Protein AF-A0A257CRH3-F1 (afdb_monomer_lite)

Radius of gyration: 18.72 Å; chains: 1; bounding box: 51×48×33 Å

Foldseek 3Di:
DDDDPPPPPPPCPPVVVVVVVVVLVVVVVCVVVVVDHLVNDPPVVNVVSVVVVVVCVVVVVVVVVVVPPPPDD

Structure (mmCIF, N/CA/C/O backbone):
data_AF-A0A257CRH3-F1
#
_entry.id   AF-A0A257CRH3-F1
#
loop_
_atom_site.group_PDB
_atom_site.id
_atom_site.type_symbol
_atom_site.label_atom_id
_atom_site.label_alt_id
_atom_site.label_comp_id
_atom_site.label_asym_id
_atom_site.label_entity_id
_atom_site.label_seq_id
_atom_site.pdbx_PDB_ins_code
_atom_site.Cartn_x
_atom_site.Cartn_y
_atom_site.Cartn_z
_atom_site.occupancy
_atom_site.B_iso_or_equiv
_atom_site.auth_seq_id
_atom_site.auth_comp_id
_atom_site.auth_asym_id
_atom_site.auth_atom_id
_atom_site.pdbx_PDB_model_num
ATOM 1 N N . MET A 1 1 ? 35.948 -20.883 -23.921 1.00 48.44 1 MET A N 1
ATOM 2 C CA . MET A 1 1 ? 34.781 -20.801 -23.022 1.00 48.44 1 MET A CA 1
ATOM 3 C C . MET A 1 1 ? 34.580 -19.340 -22.647 1.00 48.44 1 MET A C 1
ATOM 5 O O . MET A 1 1 ? 35.188 -18.884 -21.695 1.00 48.44 1 MET A O 1
ATOM 9 N N . GLU A 1 2 ? 33.773 -18.613 -23.412 1.00 49.66 2 GLU A N 1
ATOM 10 C CA . GLU A 1 2 ? 33.310 -17.258 -23.079 1.00 49.66 2 GLU A CA 1
ATOM 11 C C . GLU A 1 2 ? 31.833 -17.202 -23.465 1.00 49.66 2 GLU A C 1
ATOM 13 O O . GLU A 1 2 ? 31.439 -16.756 -24.539 1.00 49.66 2 GLU A O 1
ATOM 18 N N . PHE A 1 3 ? 31.007 -17.792 -22.608 1.00 53.09 3 PHE A N 1
ATOM 19 C CA . PHE A 1 3 ? 29.560 -17.718 -22.704 1.00 53.09 3 PHE A CA 1
ATOM 20 C C . PHE A 1 3 ? 29.075 -16.974 -21.460 1.00 53.09 3 PHE A C 1
ATOM 22 O O . PHE A 1 3 ? 29.478 -17.313 -20.353 1.00 53.09 3 PHE A O 1
ATOM 29 N N . PHE A 1 4 ? 28.189 -15.996 -21.666 1.00 54.03 4 PHE A N 1
ATOM 30 C CA . PHE A 1 4 ? 27.402 -15.289 -20.646 1.00 54.03 4 PHE A CA 1
ATOM 31 C C . PHE A 1 4 ? 28.015 -14.054 -19.951 1.00 54.03 4 PHE A C 1
ATOM 33 O O . PHE A 1 4 ? 28.150 -13.998 -18.737 1.00 54.03 4 PHE A O 1
ATOM 40 N N . ASN A 1 5 ? 28.192 -12.965 -20.708 1.00 49.28 5 ASN A N 1
ATOM 41 C CA . ASN A 1 5 ? 27.932 -11.620 -20.170 1.00 49.28 5 ASN A CA 1
ATOM 42 C C . ASN A 1 5 ? 26.730 -10.981 -20.886 1.00 49.28 5 ASN A C 1
ATOM 44 O O . ASN A 1 5 ? 26.829 -9.936 -21.529 1.00 49.28 5 ASN A O 1
ATOM 48 N N . ARG A 1 6 ? 25.572 -11.654 -20.828 1.00 52.56 6 ARG A N 1
ATOM 49 C CA . ARG A 1 6 ? 24.292 -11.016 -21.152 1.00 52.56 6 ARG A CA 1
ATOM 50 C C . ARG A 1 6 ? 23.839 -10.262 -19.912 1.00 52.56 6 ARG A C 1
ATOM 52 O O . ARG A 1 6 ? 23.324 -10.860 -18.977 1.00 52.56 6 ARG A O 1
ATOM 59 N N . ASN A 1 7 ? 24.047 -8.953 -19.917 1.00 58.69 7 ASN A N 1
ATOM 60 C CA . ASN A 1 7 ? 23.455 -8.033 -18.956 1.00 58.69 7 ASN A CA 1
ATOM 61 C C . ASN A 1 7 ? 21.908 -8.186 -18.985 1.00 58.69 7 ASN A C 1
ATOM 63 O O . ASN A 1 7 ? 21.308 -7.867 -20.014 1.00 58.69 7 ASN A O 1
ATOM 67 N N . PRO A 1 8 ? 21.241 -8.682 -17.919 1.00 46.53 8 PRO A N 1
ATOM 68 C CA . PRO A 1 8 ? 19.811 -9.018 -17.949 1.00 46.53 8 PRO A CA 1
ATOM 69 C C . PRO A 1 8 ? 18.879 -7.812 -17.715 1.00 46.53 8 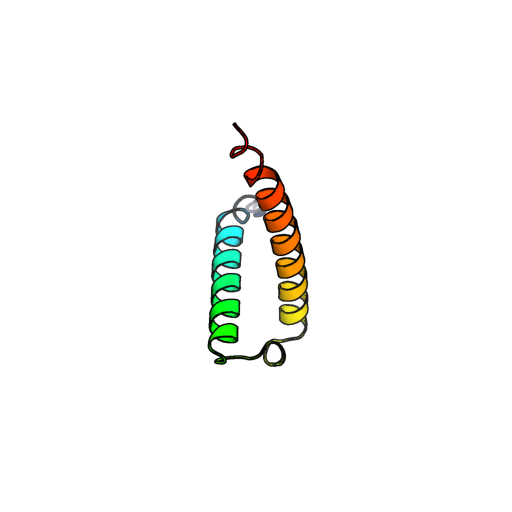PRO A C 1
ATOM 71 O O . PRO A 1 8 ? 17.673 -7.970 -17.550 1.00 46.53 8 PRO A O 1
ATOM 74 N N . THR A 1 9 ? 19.394 -6.583 -17.704 1.00 54.91 9 THR A N 1
ATOM 75 C CA . THR A 1 9 ? 18.684 -5.405 -17.165 1.00 54.91 9 THR A CA 1
ATOM 76 C C . THR A 1 9 ? 17.773 -4.662 -18.151 1.00 54.91 9 THR A C 1
ATOM 78 O O . THR A 1 9 ? 17.448 -3.499 -17.928 1.00 54.91 9 THR A O 1
ATOM 81 N N . ARG A 1 10 ? 17.339 -5.285 -19.256 1.00 53.53 10 ARG A N 1
ATOM 82 C CA . ARG A 1 10 ? 16.549 -4.580 -20.293 1.00 53.53 10 ARG A CA 1
ATOM 83 C C . ARG A 1 10 ? 15.157 -5.147 -20.590 1.00 53.53 10 ARG A C 1
ATOM 85 O O . ARG A 1 10 ? 14.481 -4.598 -21.447 1.00 53.53 10 ARG A O 1
ATOM 92 N N . GLY A 1 11 ? 14.708 -6.182 -19.873 1.00 49.47 11 GLY A N 1
ATOM 93 C CA . GLY A 1 11 ? 13.377 -6.792 -20.069 1.00 49.47 11 GLY A CA 1
ATOM 94 C C . GLY A 1 11 ? 12.416 -6.714 -18.875 1.00 49.47 11 GLY A C 1
ATOM 95 O O . GLY A 1 11 ? 11.273 -7.128 -19.003 1.00 49.47 11 GLY A O 1
ATOM 96 N N . PHE A 1 12 ? 12.851 -6.193 -17.724 1.00 52.22 12 PHE A N 1
ATOM 97 C CA . PHE A 1 12 ? 12.075 -6.206 -16.472 1.00 52.22 12 PHE A CA 1
ATOM 98 C C . PHE A 1 12 ? 11.183 -4.974 -16.252 1.00 52.22 12 PHE A C 1
ATOM 100 O O . PHE A 1 12 ? 10.562 -4.859 -15.208 1.00 52.22 12 PHE A O 1
ATOM 107 N N . ASN A 1 13 ? 11.127 -4.024 -17.185 1.00 57.12 13 ASN A N 1
ATOM 108 C CA . ASN A 1 13 ? 10.715 -2.664 -16.817 1.00 57.12 13 ASN A CA 1
ATOM 109 C C . ASN A 1 13 ? 9.213 -2.378 -16.951 1.00 57.12 13 ASN A C 1
ATOM 111 O O . ASN A 1 13 ? 8.707 -1.537 -16.216 1.00 57.12 13 ASN A O 1
ATOM 115 N N . GLU A 1 14 ? 8.500 -3.046 -17.859 1.00 58.88 14 GLU A N 1
ATOM 116 C CA . GLU A 1 14 ? 7.092 -2.718 -18.139 1.00 58.88 14 GLU A CA 1
ATOM 117 C C . GLU A 1 14 ? 6.132 -3.747 -17.534 1.00 58.88 14 GLU A C 1
ATOM 119 O O . GLU A 1 14 ? 5.259 -3.389 -16.748 1.00 58.88 14 GLU A O 1
ATOM 124 N N . SER A 1 15 ? 6.368 -5.044 -17.768 1.00 62.28 15 SER A N 1
ATOM 125 C CA . SER A 1 15 ? 5.536 -6.105 -17.184 1.00 62.28 15 SER A CA 1
ATOM 126 C C . SER A 1 15 ? 5.606 -6.153 -15.652 1.00 62.28 15 SER A C 1
ATOM 128 O O . SER A 1 15 ? 4.598 -6.435 -15.009 1.00 62.28 15 SER A O 1
ATOM 130 N N . ASP A 1 16 ? 6.762 -5.839 -15.051 1.00 73.81 16 ASP A N 1
ATOM 131 C CA . ASP A 1 16 ? 6.884 -5.725 -13.588 1.00 73.81 16 ASP A CA 1
ATOM 132 C C . ASP A 1 16 ? 6.149 -4.481 -13.064 1.00 73.81 16 ASP A C 1
ATOM 134 O O . ASP A 1 16 ? 5.526 -4.518 -12.006 1.00 73.81 16 ASP A O 1
ATOM 138 N N . ALA A 1 17 ? 6.142 -3.380 -13.825 1.00 75.44 17 ALA A N 1
ATOM 139 C CA . ALA A 1 17 ? 5.438 -2.163 -13.432 1.00 75.44 17 ALA A CA 1
ATOM 140 C C . ALA A 1 17 ? 3.916 -2.370 -13.387 1.00 75.44 17 ALA A C 1
ATOM 142 O O . ALA A 1 17 ? 3.278 -1.950 -12.416 1.00 75.44 17 ALA A O 1
ATOM 143 N N . ASP A 1 18 ? 3.349 -3.048 -14.387 1.00 79.50 18 ASP A N 1
ATOM 144 C CA . ASP A 1 18 ? 1.921 -3.379 -14.414 1.00 79.50 18 ASP A CA 1
ATOM 145 C C . ASP A 1 18 ? 1.555 -4.420 -13.358 1.00 79.50 18 ASP A C 1
ATOM 147 O O . ASP A 1 18 ? 0.558 -4.261 -12.652 1.00 79.50 18 ASP A O 1
ATOM 151 N N . PHE A 1 19 ? 2.397 -5.435 -13.161 1.00 83.56 19 PHE A N 1
ATOM 152 C CA . PHE A 1 19 ? 2.177 -6.423 -12.111 1.00 83.56 19 PHE A CA 1
ATOM 153 C C . PHE A 1 19 ? 2.159 -5.788 -10.714 1.00 83.56 19 PHE A C 1
ATOM 155 O O . PHE A 1 19 ? 1.287 -6.097 -9.899 1.00 83.56 19 PHE A O 1
ATOM 162 N N . VAL A 1 20 ? 3.063 -4.843 -10.439 1.00 83.50 20 VAL A N 1
ATOM 163 C CA . VAL A 1 20 ? 3.079 -4.150 -9.146 1.00 83.50 20 VAL A CA 1
ATOM 164 C C . VAL A 1 20 ? 1.849 -3.254 -8.958 1.00 83.50 20 VAL A C 1
ATOM 166 O O . VAL A 1 20 ? 1.373 -3.147 -7.830 1.00 83.50 20 VAL A O 1
ATOM 169 N N . ARG A 1 21 ? 1.296 -2.646 -10.019 1.00 81.56 21 ARG A N 1
ATOM 170 C CA . ARG A 1 21 ? 0.027 -1.890 -9.931 1.00 81.56 21 ARG A CA 1
ATOM 171 C C . ARG A 1 21 ? -1.135 -2.794 -9.529 1.00 81.56 21 ARG A C 1
ATOM 173 O O . ARG A 1 21 ? -1.860 -2.464 -8.598 1.00 81.56 21 ARG A O 1
ATOM 180 N N . VAL A 1 22 ? -1.257 -3.958 -10.169 1.00 87.56 22 VAL A N 1
ATOM 181 C CA . VAL A 1 22 ? -2.296 -4.947 -9.835 1.00 87.56 22 VAL A CA 1
ATOM 182 C C . VAL A 1 22 ? -2.144 -5.435 -8.395 1.00 87.56 22 VAL A C 1
ATOM 184 O O . VAL A 1 22 ? -3.131 -5.561 -7.675 1.00 87.56 22 VAL A O 1
ATOM 187 N N . LEU A 1 23 ? -0.910 -5.679 -7.946 1.00 87.75 23 LEU A N 1
ATOM 188 C CA . LEU A 1 23 ? -0.644 -6.074 -6.565 1.00 87.75 23 LEU A CA 1
ATOM 189 C C . LEU A 1 23 ? -1.037 -4.972 -5.568 1.00 87.75 23 LEU A C 1
ATOM 191 O O . LEU A 1 23 ? -1.588 -5.275 -4.514 1.00 87.75 23 LEU A O 1
ATOM 195 N N . GLU A 1 24 ? -0.763 -3.709 -5.892 1.00 83.94 24 GLU A N 1
ATOM 196 C CA . GLU A 1 24 ? -1.151 -2.557 -5.073 1.00 83.94 24 GLU A CA 1
ATOM 197 C C . GLU A 1 24 ? -2.678 -2.438 -4.967 1.00 83.94 24 GLU A C 1
ATOM 199 O O . GLU A 1 24 ? -3.198 -2.354 -3.854 1.00 83.94 24 GLU A O 1
ATOM 204 N N . ASP A 1 25 ? -3.396 -2.549 -6.089 1.00 85.81 25 ASP A N 1
ATOM 205 C CA . ASP A 1 25 ? -4.863 -2.519 -6.116 1.00 85.81 25 ASP A CA 1
ATOM 206 C C . ASP A 1 25 ? -5.477 -3.713 -5.360 1.00 85.81 25 ASP A C 1
ATOM 208 O O . ASP A 1 25 ? -6.476 -3.561 -4.650 1.00 85.81 25 ASP A O 1
ATOM 212 N N . LEU A 1 26 ? -4.870 -4.903 -5.445 1.00 90.75 26 LEU A N 1
ATOM 213 C CA . LEU A 1 26 ? -5.293 -6.074 -4.675 1.00 90.75 26 LEU A CA 1
ATOM 214 C C . LEU A 1 26 ? -5.104 -5.851 -3.170 1.00 90.75 26 LEU A C 1
ATOM 216 O O . LEU A 1 26 ? -6.016 -6.133 -2.395 1.00 90.75 26 LEU A O 1
ATOM 220 N N . ILE A 1 27 ? -3.945 -5.340 -2.747 1.00 87.75 27 ILE A N 1
ATOM 221 C CA . ILE A 1 27 ? -3.677 -5.042 -1.333 1.00 87.75 27 ILE A CA 1
ATOM 222 C C . ILE A 1 27 ? -4.686 -4.018 -0.812 1.00 87.75 27 ILE A C 1
ATOM 224 O O . ILE A 1 27 ? -5.270 -4.232 0.249 1.00 87.75 27 ILE A O 1
ATOM 228 N N . ASP A 1 28 ? -4.933 -2.944 -1.561 1.00 86.81 28 ASP A N 1
ATOM 229 C CA . ASP A 1 28 ? -5.924 -1.935 -1.187 1.00 86.81 28 ASP A CA 1
ATOM 230 C C . ASP A 1 28 ? -7.331 -2.534 -1.101 1.00 86.81 28 ASP A C 1
ATOM 232 O O . ASP A 1 28 ? -8.027 -2.314 -0.112 1.00 86.81 28 ASP A O 1
ATOM 236 N N . THR A 1 29 ? -7.716 -3.385 -2.054 1.00 92.38 29 THR A N 1
ATOM 237 C CA . THR A 1 29 ? -9.002 -4.096 -2.027 1.00 92.38 29 THR A CA 1
ATOM 238 C C . THR A 1 29 ? -9.144 -4.968 -0.780 1.00 92.38 29 THR A C 1
ATOM 240 O O . THR A 1 29 ? -10.187 -4.950 -0.124 1.00 92.38 29 THR A O 1
ATOM 243 N N . LEU A 1 30 ? -8.108 -5.725 -0.412 1.00 92.38 30 LEU A N 1
ATOM 244 C CA . LEU A 1 30 ? -8.131 -6.581 0.778 1.00 92.38 30 LEU A CA 1
ATOM 245 C C . LEU A 1 30 ? -8.226 -5.763 2.072 1.00 92.38 30 LEU A C 1
ATOM 247 O O . LEU A 1 30 ? -8.906 -6.179 3.011 1.00 92.38 30 LEU A O 1
ATOM 251 N N . ILE A 1 31 ? -7.589 -4.593 2.113 1.00 88.56 31 ILE A N 1
ATOM 252 C CA . ILE A 1 31 ? -7.651 -3.678 3.257 1.00 88.56 31 ILE A CA 1
ATOM 253 C C . ILE A 1 31 ? -9.031 -3.026 3.362 1.00 88.56 31 ILE A C 1
ATOM 255 O O . ILE A 1 31 ? -9.611 -3.005 4.445 1.00 88.56 31 ILE A O 1
ATOM 259 N N . THR A 1 32 ? -9.598 -2.550 2.251 1.00 90.12 32 THR A N 1
ATOM 260 C CA . THR A 1 32 ? -10.948 -1.963 2.210 1.00 90.12 32 THR A CA 1
ATOM 261 C C . THR A 1 32 ? -12.017 -2.969 2.623 1.00 90.12 32 THR A C 1
ATOM 263 O O . THR A 1 32 ? -12.945 -2.613 3.344 1.00 90.12 32 THR A O 1
ATOM 266 N N . ASN A 1 33 ? -11.866 -4.237 2.236 1.00 94.00 33 ASN A N 1
ATOM 267 C CA . ASN A 1 33 ? -12.753 -5.319 2.670 1.00 94.00 33 ASN A CA 1
ATOM 268 C C . ASN A 1 33 ? -12.456 -5.820 4.097 1.00 94.00 33 ASN A C 1
ATOM 270 O O . ASN A 1 33 ? -13.067 -6.791 4.539 1.00 94.00 33 ASN A O 1
ATOM 274 N N . ASN A 1 34 ? -11.528 -5.182 4.822 1.00 89.75 34 ASN A N 1
ATOM 275 C CA . ASN A 1 34 ? -11.115 -5.541 6.181 1.00 89.75 34 ASN A CA 1
ATOM 276 C C . ASN A 1 34 ? -10.636 -7.006 6.312 1.00 89.75 34 ASN A C 1
ATOM 278 O O . ASN A 1 34 ? -10.740 -7.606 7.381 1.00 89.75 34 ASN A O 1
ATOM 282 N N . VAL A 1 35 ? -10.113 -7.581 5.219 1.00 94.25 35 VAL A N 1
ATOM 283 C CA . VAL A 1 35 ? -9.555 -8.945 5.167 1.00 94.25 35 VAL A CA 1
ATOM 284 C C . VAL A 1 35 ? -8.158 -8.976 5.787 1.00 94.25 35 VAL A C 1
ATOM 286 O O . VAL A 1 35 ? -7.816 -9.926 6.485 1.00 94.25 35 VAL A O 1
ATOM 289 N N . ILE A 1 36 ? -7.361 -7.930 5.552 1.00 88.81 36 ILE A N 1
ATOM 290 C CA . ILE A 1 36 ? -6.032 -7.730 6.149 1.00 88.81 36 ILE A CA 1
ATOM 291 C C . ILE A 1 36 ? -5.896 -6.288 6.641 1.00 88.81 36 ILE A C 1
ATOM 293 O O . ILE A 1 36 ? -6.533 -5.378 6.106 1.00 88.81 36 ILE A O 1
ATOM 297 N N . ARG A 1 37 ? -5.027 -6.046 7.623 1.00 86.81 37 ARG A N 1
ATOM 298 C CA . ARG A 1 37 ? -4.654 -4.697 8.072 1.00 86.81 37 ARG A CA 1
ATOM 299 C C . ARG A 1 37 ? -3.272 -4.322 7.558 1.00 86.81 37 ARG A C 1
ATOM 301 O O . ARG A 1 37 ? -2.407 -5.167 7.350 1.00 86.81 37 ARG A O 1
ATOM 308 N N . HIS A 1 38 ? -3.015 -3.019 7.450 1.00 80.44 38 HIS A N 1
ATOM 309 C CA . HIS A 1 38 ? -1.682 -2.503 7.118 1.00 80.44 38 HIS A CA 1
ATOM 310 C C . HIS A 1 38 ? -0.579 -3.029 8.055 1.00 80.44 38 HIS A C 1
ATOM 312 O O . HIS A 1 38 ? 0.549 -3.245 7.618 1.00 80.44 38 HIS A O 1
ATOM 318 N N . THR A 1 39 ? -0.910 -3.251 9.327 1.00 83.62 39 THR A N 1
ATOM 319 C CA . THR A 1 39 ? 0.002 -3.757 10.362 1.00 83.62 39 THR A CA 1
ATOM 320 C C . THR A 1 39 ? 0.377 -5.223 10.191 1.00 83.62 39 THR A C 1
ATOM 322 O O . THR A 1 39 ? 1.377 -5.651 10.759 1.00 83.62 39 THR A O 1
ATOM 325 N N . ASP A 1 40 ? -0.395 -5.976 9.408 1.00 85.50 40 ASP A N 1
ATOM 326 C CA . ASP A 1 40 ? -0.193 -7.415 9.211 1.00 85.50 40 ASP A CA 1
ATOM 327 C C . ASP A 1 40 ? 0.884 -7.688 8.147 1.00 85.50 40 ASP A C 1
ATOM 329 O O . ASP A 1 40 ? 1.377 -8.805 7.997 1.00 85.50 40 ASP A O 1
ATOM 333 N N . LEU A 1 41 ? 1.279 -6.648 7.407 1.00 85.19 41 LEU A N 1
ATOM 334 C CA . LEU A 1 41 ? 2.330 -6.694 6.399 1.00 85.19 41 LEU A CA 1
ATOM 335 C C . LEU A 1 41 ? 3.710 -6.460 7.041 1.00 85.19 41 LEU A C 1
ATOM 337 O O . LEU A 1 41 ? 3.830 -5.658 7.969 1.00 85.19 41 LEU A O 1
ATOM 341 N N . PRO A 1 42 ? 4.791 -7.072 6.521 1.00 86.81 42 PRO A N 1
ATOM 342 C CA . PRO A 1 42 ? 6.136 -6.855 7.045 1.00 86.81 42 PRO A CA 1
ATOM 343 C C . PRO A 1 42 ? 6.580 -5.385 6.891 1.00 86.81 42 PRO A C 1
ATOM 345 O O . PRO A 1 42 ? 6.177 -4.721 5.928 1.00 86.81 42 PRO A O 1
ATOM 348 N N . PRO A 1 43 ? 7.478 -4.868 7.755 1.00 81.25 43 PRO A N 1
ATOM 349 C CA . PRO A 1 43 ? 7.875 -3.451 7.759 1.00 81.25 43 PRO A CA 1
ATOM 350 C C . PRO A 1 43 ? 8.375 -2.930 6.403 1.00 81.25 43 PRO A C 1
ATOM 352 O O . PRO A 1 43 ? 8.108 -1.792 6.012 1.00 81.25 43 PRO A O 1
ATOM 355 N N . ALA A 1 44 ? 9.065 -3.782 5.640 1.00 80.00 44 ALA A N 1
ATOM 356 C CA . ALA A 1 44 ? 9.522 -3.454 4.294 1.00 80.00 44 ALA A CA 1
ATOM 357 C C . ALA A 1 44 ? 8.358 -3.232 3.307 1.00 80.00 44 ALA A C 1
ATOM 359 O O . ALA A 1 44 ? 8.434 -2.338 2.463 1.00 80.00 44 ALA A O 1
ATOM 360 N N . ALA A 1 45 ? 7.282 -4.017 3.416 1.00 80.38 45 ALA A N 1
ATOM 361 C CA . ALA A 1 45 ? 6.088 -3.876 2.586 1.00 80.38 45 ALA A CA 1
ATOM 362 C C . ALA A 1 45 ? 5.274 -2.640 2.987 1.00 80.38 45 ALA A C 1
ATOM 364 O O . ALA A 1 45 ? 4.852 -1.891 2.108 1.00 80.38 45 ALA A O 1
ATOM 365 N N . GLN A 1 46 ? 5.150 -2.359 4.290 1.00 82.88 46 GLN A N 1
ATOM 366 C CA . GLN A 1 46 ? 4.495 -1.143 4.788 1.00 82.88 46 GLN A CA 1
ATOM 367 C C . GLN A 1 46 ? 5.155 0.123 4.224 1.00 82.88 46 GLN A C 1
ATOM 369 O O . GLN A 1 46 ? 4.482 0.974 3.641 1.00 82.88 46 GLN A O 1
ATOM 374 N N . LYS A 1 47 ? 6.491 0.220 4.309 1.00 82.19 47 LYS A N 1
ATOM 375 C CA . LYS A 1 47 ? 7.247 1.367 3.779 1.00 82.19 47 LYS A CA 1
ATOM 376 C C . LYS A 1 47 ? 7.069 1.526 2.267 1.00 82.19 47 LYS A C 1
ATOM 378 O O . LYS A 1 47 ? 6.891 2.643 1.787 1.00 82.19 47 LYS A O 1
ATOM 383 N N . LYS A 1 48 ? 7.099 0.423 1.511 1.00 82.00 48 LYS A N 1
ATOM 384 C CA . LYS A 1 48 ? 6.899 0.445 0.051 1.00 82.00 48 LYS A CA 1
ATOM 385 C C . LYS A 1 48 ? 5.486 0.892 -0.334 1.00 82.00 48 LYS A C 1
ATOM 387 O O . LYS A 1 48 ? 5.358 1.723 -1.230 1.00 82.00 48 LYS A O 1
ATOM 392 N N . LEU A 1 49 ? 4.459 0.405 0.363 1.00 79.25 49 LEU A N 1
ATOM 393 C CA . LEU A 1 49 ? 3.070 0.826 0.161 1.00 79.25 49 LEU A CA 1
ATOM 394 C C . LEU A 1 49 ? 2.889 2.318 0.449 1.00 79.25 49 LEU A C 1
ATOM 396 O O . LEU A 1 49 ? 2.299 3.023 -0.361 1.00 79.25 49 LEU A O 1
ATOM 400 N N . MET A 1 50 ? 3.453 2.834 1.546 1.00 77.50 50 MET A N 1
ATOM 401 C CA . MET A 1 50 ? 3.360 4.266 1.861 1.00 77.50 50 MET A CA 1
ATOM 402 C C . MET A 1 50 ? 4.048 5.153 0.816 1.00 77.50 50 MET A C 1
ATOM 404 O O . MET A 1 50 ? 3.488 6.171 0.410 1.00 77.50 50 MET A O 1
ATOM 408 N N . LEU A 1 51 ? 5.234 4.761 0.337 1.00 76.12 51 LEU A N 1
ATOM 409 C CA . LEU A 1 51 ? 5.949 5.496 -0.713 1.00 76.12 51 LEU A CA 1
ATOM 410 C C . LEU A 1 51 ? 5.164 5.524 -2.035 1.00 76.12 51 LEU A C 1
ATOM 412 O O . LEU A 1 51 ? 5.120 6.562 -2.696 1.00 76.12 51 LEU A O 1
ATOM 416 N N . ARG A 1 52 ? 4.522 4.410 -2.411 1.00 71.62 52 ARG A N 1
ATOM 417 C CA . ARG A 1 52 ? 3.719 4.324 -3.641 1.00 71.62 52 ARG A CA 1
ATOM 418 C C . ARG A 1 52 ? 2.388 5.059 -3.543 1.00 71.62 52 ARG A C 1
ATOM 420 O O . ARG A 1 52 ? 2.075 5.813 -4.462 1.00 71.62 52 ARG A O 1
ATOM 427 N N . LYS A 1 53 ? 1.689 4.984 -2.405 1.00 67.25 53 LYS A N 1
ATOM 428 C CA . LYS A 1 53 ? 0.493 5.808 -2.155 1.00 67.25 53 LYS A CA 1
ATOM 429 C C . LYS A 1 53 ? 0.801 7.302 -2.262 1.00 67.25 53 LYS A C 1
ATOM 431 O O . LYS A 1 53 ? 0.040 8.043 -2.881 1.00 67.25 53 LYS A O 1
ATOM 436 N N . GLY A 1 54 ? 1.951 7.740 -1.742 1.00 64.94 54 GLY A N 1
ATOM 437 C CA . GLY A 1 54 ? 2.422 9.118 -1.901 1.00 64.94 54 GLY A CA 1
ATOM 438 C C . GLY A 1 54 ? 2.693 9.506 -3.361 1.00 64.94 54 GLY A C 1
ATOM 439 O O . GLY A 1 54 ? 2.384 10.623 -3.769 1.00 64.94 54 GLY A O 1
ATOM 440 N N . LEU A 1 55 ? 3.224 8.587 -4.172 1.00 61.47 55 LEU A N 1
ATOM 441 C CA . LEU A 1 55 ? 3.459 8.818 -5.599 1.00 61.47 55 LEU A CA 1
ATOM 442 C C . LEU A 1 55 ? 2.148 8.875 -6.400 1.00 61.47 55 LEU A C 1
ATOM 444 O O . LEU A 1 55 ? 1.975 9.783 -7.212 1.00 61.47 55 LEU A O 1
ATOM 448 N N . ARG A 1 56 ? 1.203 7.963 -6.132 1.00 61.94 56 ARG A N 1
ATOM 449 C CA . ARG A 1 56 ? -0.123 7.936 -6.770 1.00 61.94 56 ARG A CA 1
ATOM 450 C C . ARG A 1 56 ? -0.930 9.181 -6.420 1.00 61.94 56 ARG A C 1
ATOM 452 O O . ARG A 1 56 ? -1.478 9.796 -7.319 1.00 61.94 56 ARG A O 1
ATOM 459 N N . SER A 1 57 ? -0.919 9.621 -5.161 1.00 60.06 57 SER A N 1
ATOM 460 C CA . SER A 1 57 ? -1.586 10.860 -4.735 1.00 60.06 57 SER A CA 1
ATOM 461 C C . SER A 1 57 ? -1.066 12.097 -5.481 1.00 60.06 57 SER A C 1
ATOM 463 O O . SER A 1 57 ? -1.856 12.927 -5.924 1.00 60.06 57 SER A O 1
ATOM 465 N N . ARG A 1 58 ? 0.252 12.197 -5.698 1.00 59.69 58 ARG A N 1
ATOM 466 C CA . ARG A 1 58 ? 0.860 13.323 -6.428 1.00 59.69 58 ARG A CA 1
ATOM 467 C C . ARG A 1 58 ? 0.562 13.296 -7.925 1.00 59.69 58 ARG A C 1
ATOM 469 O O . ARG A 1 58 ? 0.345 14.350 -8.510 1.00 59.69 58 ARG A O 1
ATOM 476 N N . ILE A 1 59 ? 0.552 12.112 -8.535 1.00 59.44 59 ILE A N 1
ATOM 477 C CA . ILE A 1 59 ? 0.225 11.953 -9.957 1.00 59.44 59 ILE A CA 1
ATOM 478 C C . ILE A 1 59 ? -1.274 12.158 -10.182 1.00 59.44 59 ILE A C 1
ATOM 480 O O . 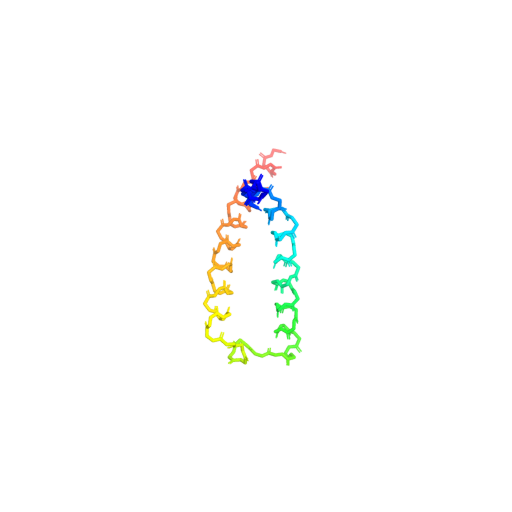ILE A 1 59 ? -1.638 12.911 -11.071 1.00 59.44 59 ILE A O 1
ATOM 484 N N . SER A 1 60 ? -2.144 11.568 -9.360 1.00 58.12 60 SER A N 1
ATOM 485 C CA . SER A 1 60 ? -3.589 11.796 -9.436 1.00 58.12 60 SER A CA 1
ATOM 486 C C . SER A 1 60 ? -3.947 13.259 -9.191 1.00 58.12 60 SER A C 1
ATOM 488 O O . SER A 1 60 ? -4.775 13.773 -9.919 1.00 58.12 60 SER A O 1
ATOM 490 N N . GLY A 1 61 ? -3.293 13.959 -8.256 1.00 57.84 61 GLY A N 1
ATOM 491 C CA . GLY A 1 61 ? -3.505 15.399 -8.065 1.00 57.84 61 GLY A CA 1
ATOM 492 C C . GLY A 1 61 ? -3.026 16.257 -9.244 1.00 57.84 61 GLY A C 1
ATOM 493 O O . GLY A 1 61 ? -3.658 17.254 -9.571 1.00 57.84 61 GLY A O 1
ATOM 494 N N . ALA A 1 62 ? -1.942 15.861 -9.920 1.00 56.56 62 ALA A N 1
ATOM 495 C CA . ALA A 1 62 ? -1.487 16.531 -11.140 1.00 56.56 62 ALA A CA 1
ATOM 496 C C . ALA A 1 62 ? -2.402 16.241 -12.345 1.00 56.56 62 ALA A C 1
ATOM 498 O O . ALA A 1 62 ? -2.662 17.137 -13.139 1.00 56.56 62 ALA A O 1
ATOM 499 N N . LEU A 1 63 ? -2.912 15.012 -12.469 1.00 56.09 63 LEU A N 1
ATOM 500 C CA . LEU A 1 63 ? -3.866 14.621 -13.511 1.00 56.09 63 LEU A CA 1
ATOM 501 C C . LEU A 1 63 ? -5.248 15.254 -13.294 1.00 56.09 63 LEU A C 1
ATOM 503 O O . LEU A 1 63 ? -5.883 15.642 -14.265 1.00 56.09 63 LEU A O 1
ATOM 507 N N . ASP A 1 64 ? -5.689 15.393 -12.042 1.00 56.59 64 ASP A N 1
ATOM 508 C CA . ASP A 1 64 ? -6.930 16.084 -11.676 1.00 56.59 64 ASP A CA 1
ATOM 509 C C . ASP A 1 64 ? -6.840 17.578 -12.026 1.00 56.59 64 ASP A C 1
ATOM 511 O O . ASP A 1 64 ? -7.700 18.098 -12.727 1.00 56.59 64 ASP A O 1
ATOM 515 N N . PHE A 1 65 ? -5.725 18.238 -11.687 1.00 54.28 65 PHE A N 1
ATOM 516 C CA . PHE A 1 65 ? -5.472 19.633 -12.074 1.00 54.28 65 PHE A CA 1
ATOM 517 C C . PHE A 1 65 ? -5.401 19.843 -13.600 1.00 54.28 65 PHE A C 1
ATOM 519 O O . PHE A 1 65 ? -5.806 20.886 -14.097 1.00 54.28 65 PHE A O 1
ATOM 526 N N . MET A 1 66 ? -4.923 18.853 -14.363 1.00 56.72 66 MET A N 1
ATOM 527 C CA . MET A 1 66 ? -4.880 18.910 -15.834 1.00 56.72 66 MET A CA 1
ATOM 528 C C . MET A 1 66 ? -6.207 18.519 -16.509 1.00 56.72 66 MET A C 1
ATOM 530 O O . MET A 1 66 ? -6.366 18.754 -17.703 1.00 56.72 66 MET A O 1
ATOM 534 N N . GLY A 1 67 ? -7.152 17.919 -15.776 1.00 53.47 67 GLY A N 1
ATOM 535 C CA . GLY A 1 67 ? -8.472 17.523 -16.279 1.00 53.47 67 GLY A CA 1
ATOM 536 C C . GLY A 1 67 ? -9.572 18.565 -16.054 1.00 53.47 67 GLY A C 1
ATOM 537 O O . GLY A 1 67 ? -10.649 18.446 -16.636 1.00 53.47 67 GLY A O 1
ATOM 538 N N . THR A 1 68 ? -9.328 19.588 -15.229 1.00 52.66 68 THR A N 1
ATOM 539 C CA . THR A 1 68 ? -10.332 20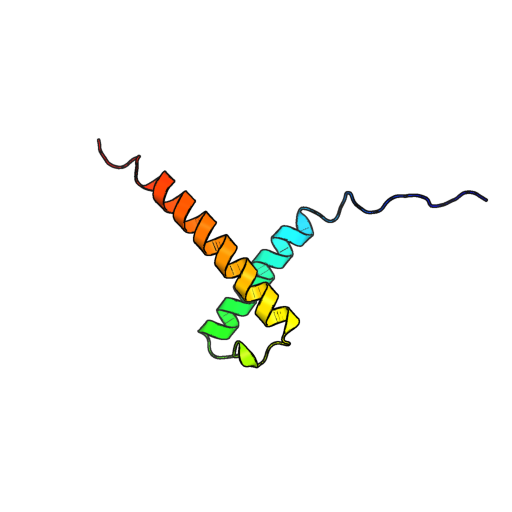.611 -14.892 1.00 52.66 68 THR A CA 1
ATOM 540 C C . THR A 1 68 ? -10.368 21.822 -15.829 1.00 52.66 68 THR A C 1
ATOM 542 O O . THR A 1 68 ? -11.323 22.594 -15.757 1.00 52.66 68 THR A O 1
ATOM 545 N N . ASP A 1 69 ? -9.408 21.964 -16.747 1.00 55.31 69 ASP A N 1
ATOM 546 C CA . ASP A 1 69 ? -9.305 23.131 -17.643 1.00 55.31 69 ASP A CA 1
ATOM 547 C C . ASP A 1 69 ? -10.017 22.960 -19.006 1.00 55.31 69 ASP A C 1
ATOM 549 O O . ASP A 1 69 ? -9.950 23.852 -19.848 1.00 55.31 69 ASP A O 1
ATOM 553 N N . GLU A 1 70 ? -10.757 21.864 -19.233 1.00 55.09 70 GLU A N 1
ATOM 554 C CA . GLU A 1 70 ? -11.562 21.649 -20.459 1.00 55.09 70 GLU A CA 1
ATOM 555 C C . GLU A 1 70 ? -13.082 21.615 -20.187 1.00 55.09 70 GLU A C 1
ATOM 557 O O . GLU A 1 70 ? -13.851 20.950 -20.879 1.00 55.09 70 GLU A O 1
ATOM 562 N N . ARG A 1 71 ? -13.561 22.323 -19.153 1.00 48.38 71 ARG A N 1
ATOM 563 C CA . ARG A 1 71 ? -15.012 22.492 -18.918 1.00 48.38 71 ARG A CA 1
ATOM 564 C C . ARG A 1 71 ? -15.448 23.919 -18.585 1.00 48.38 71 ARG A C 1
ATOM 566 O O . ARG A 1 71 ? -16.476 24.127 -17.947 1.00 48.38 71 ARG A O 1
ATOM 573 N N . LEU A 1 72 ? -14.696 24.909 -19.052 1.00 55.31 72 LEU A N 1
ATOM 574 C CA . LEU A 1 72 ? -15.096 26.314 -18.991 1.00 55.31 72 LEU A CA 1
ATOM 575 C C . LEU A 1 72 ? -15.023 26.966 -20.374 1.00 55.31 72 LEU A C 1
ATOM 577 O O . LEU A 1 72 ? -14.220 27.869 -20.558 1.00 55.31 72 LEU A O 1
ATOM 581 N N . LEU A 1 73 ? -15.866 26.515 -21.312 1.00 47.28 73 LEU A N 1
ATOM 582 C CA . LEU A 1 73 ? -16.435 27.312 -22.413 1.00 47.28 73 LEU A CA 1
ATOM 583 C C . LEU A 1 73 ? -17.808 26.745 -22.800 1.00 47.28 73 LEU A C 1
ATOM 585 O O . LEU A 1 73 ? -17.885 25.525 -23.063 1.00 47.28 73 LEU A O 1
#

Secondary structure (DSSP, 8-state):
--------TTSSSSHHHHHHHHHHHHHHHHHHTTSS-GGGS-HHHHHHHHHHHHHHHHHHHHHHHHHSTTS--

Sequence (73 aa):
MEFFNRNPTRGFNESDADFVRVLEDLIDTLITNNVIRHTDLPPAAQKKLMLRKGLRSRISGALDFMGTDERLL

pLDDT: mean 70.12, std 15.29, range [46.53, 94.25]

=== Feature glossary ===
A reading guide for the features in this record.

Start from the sequence.

  · Sequence gives the chain of amino acids in standard one-letter code (A=alanine, C=cysteine, …, Y=tyrosine), read N→C. It is the only feature that is directly encoded by the gene; all structural features are derived from the folded form of this sequence.

Fol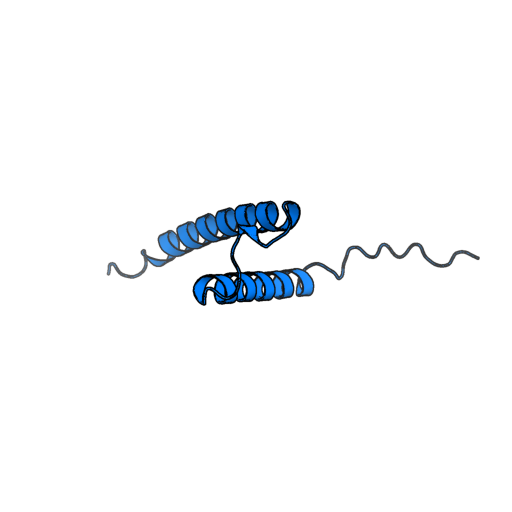d it, and you get atomic coordinates and the backbone conformation that goes with them.

  · The mmCIF table is the protein's shape written out atom by atom. For each backbone N, Cα, C, and carbonyl O, it records an (x, y, z) coordinate triple in Å plus the residue type, chain letter, and residue number.

  · Backbone dihedral angles. Every residue except chain termini has a φ (preceding-C → N → Cα → C) and a ψ (N → Cα → C → next-N). They are reported in degrees following the IUPAC sign convention. Secondary structure is essentially a statement about which (φ, ψ) basin each residue occupies.

  · DSSP 8-state secondary structure assigns each residue one of H (α-helix), G (3₁₀-helix), I (π-helix), E (extended β-strand), B (isolated β-bridge), T (hydrogen-bonded turn), S (bend), or '-' (coil). The assignment is computed from backbone hydrogen-bond geometry via the Kabsch–Sander algorithm.

  · P-SEA three-state annotation labels each residue as helix, strand, or coil based purely on the geometry of the Cα trace. It serves as a fallback when the full backbone (and thus DSSP) is unavailable.

Summarize the fold with a handful of shape descriptors and a per-residue structural alphabet.

  · Radius of gyration (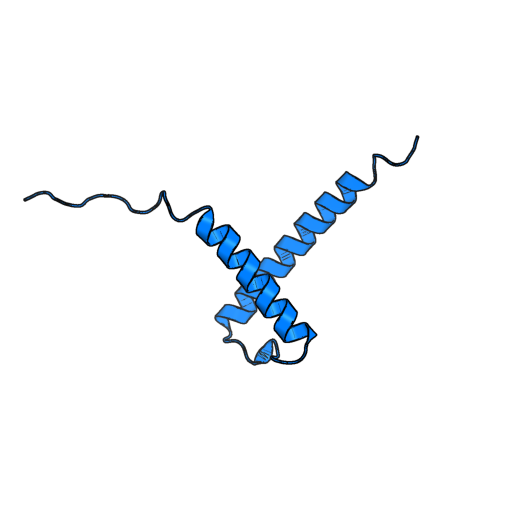Rg) is the root-mean-square distance of Cα atoms from their centroid — a single number for overall size and compactness. A globular domain of N residues has Rg ≈ 2.2·N^0.38 Å; an extended or disordered chain has a much larger Rg. The Cα contact count is the number of residue pairs whose Cα atoms are within 8 Å and are more than four positions apart in sequence — a standard proxy for tertiary packing density. The bounding box is the smallest axis-aligned box enclosing all Cα atoms.

  · Foldseek's 3Di representation compresses backbone geometry into a per-residue letter drawn from a learned twenty-state alphabet. It captures the tertiary interaction pattern around each residue — which residues are packed against it in space, regardless of where they are in sequence.

  · Accessible surface area quantifies burial. A residue with SASA near zero is packed into the hydrophobic core; one with SASA >100 Å² sits on the surface. Computed here via the Shrake–Rupley numerical algorithm with a 1.4 Å probe.

Ask how reliable the model is.

  · For AlphaFold models, the B-factor field carries pLDDT — the model's own estimate of local accuracy on a 0–100 scale. Regions with pLDDT<50 should be treated as essentially unmodeled; they often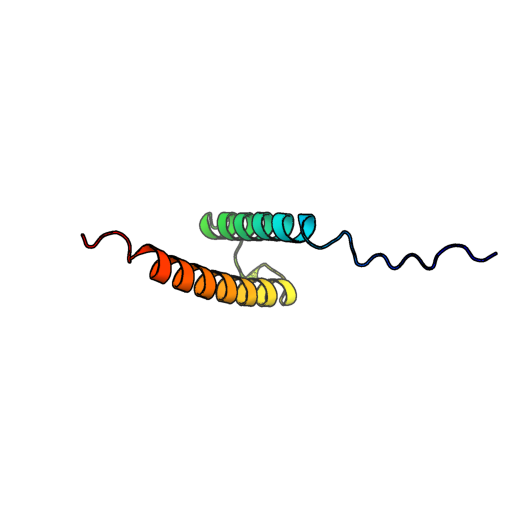 correspond to intrinsically disordered segments.

  · For experimental (PDB) structures, the B-factor (temperature factor) quantifies the positional spread of each atom in the crystal — a combination of thermal vibration and static disorder — in units of Å². High B-factors mark flexible loops or poorly resolved regions; low B-factors mark the rigid, well-ordered core.

  · PAE(i, j) answers: if I align the predicted and true structures on residue i, how far off (in Å) do I expect residue j to be? A block-diagonal PAE matrix with low values on the blocks and high values off-diagonal is the signature of a multi-domain protein with confidently predicted domains but uncertain inter-domain orientation.

Place it in context: what it resembles, what it is annotated as, and how it looks.

  · Structural nearest neighbors (via Foldseek easy-search vs the PDB). Reported per hit: target PDB id, E-value, and alignment TM-score. A TM-score above ~0.5 is the conventional threshold for 'same fold'.

  · Functional annotations link the protein to curated databases. InterPro entries identify conserved domains and families by matching the sequence against member-database signatures (Pfam, PROSITE, CDD, …). Gene Ontology (GO) terms describe molecular function, biological process, and cellular component in a controlled vocabulary. CATH places the structure in a hierarchical fold classification (Class/Architecture/Topology/Homologous-superfamily). The organism is the source species.

  · Plot images: a contact map (which residues are close in 3D, as an N×N binary image), a Ramachandran scatter (backbone torsion angles, revealing secondary-structure composition at a glance), and — for AlphaFold structures — a PAE heatmap (pairwise prediction confidence).

  · Structure images are PyMOL renders from six orthogonal camera directions. Cartoon representation draws helices as coils and strands as arrows; sticks shows the backbone as bonds; surface shows the solvent-excluded envelope. Rainbow coloring maps sequence position to hue (blue→red, N→C); chain coloring assigns a distinct color per polypeptide.